Protein AF-A0A1T4MEV5-F1 (afdb_monomer_lite)

InterPro domains:
  IPR011871 Fibrobacter succinogenes major paralogous domain [TIGR02145] (29-64)

Secondary structure (DSSP, 8-state):
--------HHHHHHHHHHHHS-----EEEEE-TTT--EEEEEEETTEEEESS-------S-GGGS---TT---

Sequence (73 aa):
MRILNFTSAGLVAILAVMTACGTDFEIDTFKDTRDGQEYKTIQLGGHIWMAENMRYNIGRNICSRPLNPAQPA

pLDDT: mean 71.08, std 16.31, range [40.53, 93.62]

Structure (mmCIF, N/CA/C/O backbone):
data_AF-A0A1T4MEV5-F1
#
_entry.id   AF-A0A1T4MEV5-F1
#
loop_
_atom_site.group_PDB
_atom_site.id
_atom_site.type_symbol
_atom_site.label_atom_id
_atom_site.label_alt_id
_atom_site.label_comp_id
_atom_site.label_asym_id
_atom_site.label_entity_id
_atom_site.label_seq_id
_atom_site.pdbx_PDB_ins_code
_atom_site.Cartn_x
_atom_site.Cartn_y
_atom_site.Cartn_z
_atom_site.occupancy
_atom_site.B_iso_or_equiv
_atom_site.auth_seq_id
_atom_site.auth_comp_id
_atom_site.auth_asym_id
_atom_site.auth_atom_id
_atom_si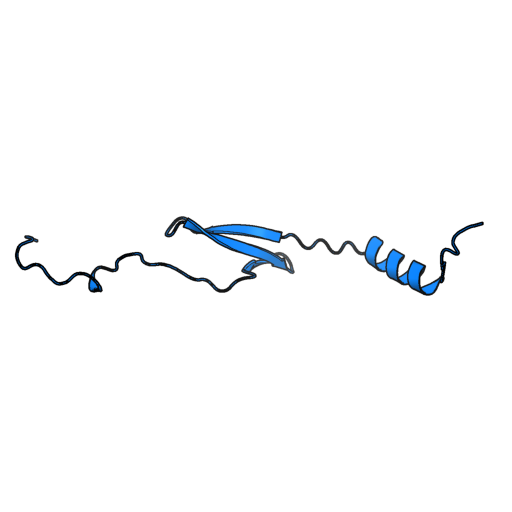te.pdbx_PDB_model_num
ATOM 1 N N . MET A 1 1 ? 45.968 17.416 -0.203 1.00 47.00 1 MET A N 1
ATOM 2 C CA . MET A 1 1 ? 45.097 16.805 0.826 1.00 47.00 1 MET A CA 1
ATOM 3 C C . MET A 1 1 ? 43.736 16.531 0.203 1.00 47.00 1 MET A C 1
ATOM 5 O O . MET A 1 1 ? 43.246 17.437 -0.454 1.00 47.00 1 MET A O 1
ATOM 9 N N . ARG A 1 2 ? 43.167 15.344 0.496 1.00 45.12 2 ARG A N 1
ATOM 10 C CA . ARG A 1 2 ? 41.738 14.949 0.511 1.00 45.12 2 ARG A CA 1
ATOM 11 C C . ARG A 1 2 ? 41.165 14.021 -0.592 1.00 45.12 2 ARG A C 1
ATOM 13 O O . ARG A 1 2 ? 41.186 14.342 -1.767 1.00 45.12 2 ARG A O 1
ATOM 20 N N . ILE A 1 3 ? 40.572 12.936 -0.055 1.00 40.53 3 ILE A N 1
ATOM 21 C CA . ILE A 1 3 ? 39.530 11.980 -0.502 1.00 40.53 3 ILE A CA 1
ATOM 22 C C . ILE A 1 3 ? 39.777 11.094 -1.737 1.00 40.53 3 ILE A C 1
ATOM 24 O O . ILE A 1 3 ? 39.719 11.529 -2.878 1.00 40.53 3 ILE A O 1
ATOM 28 N N . LEU A 1 4 ? 39.977 9.797 -1.460 1.00 44.06 4 LEU A N 1
ATOM 29 C CA . LEU A 1 4 ? 39.980 8.691 -2.419 1.00 44.06 4 LEU A CA 1
ATOM 30 C C . LEU A 1 4 ? 38.530 8.275 -2.717 1.00 44.06 4 LEU A C 1
ATOM 32 O O . LEU A 1 4 ? 37.871 7.656 -1.882 1.00 44.06 4 LEU A O 1
ATOM 36 N N . ASN A 1 5 ? 38.048 8.617 -3.911 1.00 50.28 5 ASN A N 1
ATOM 37 C CA . ASN A 1 5 ? 36.821 8.068 -4.482 1.00 50.28 5 ASN A CA 1
ATOM 38 C C . ASN A 1 5 ? 37.111 6.637 -4.956 1.00 50.28 5 ASN A C 1
ATOM 40 O O . ASN A 1 5 ? 37.904 6.429 -5.872 1.00 50.28 5 ASN A O 1
ATOM 44 N N . PHE A 1 6 ? 36.494 5.644 -4.316 1.00 54.81 6 PHE A N 1
ATOM 45 C CA . PHE A 1 6 ? 36.667 4.231 -4.655 1.00 54.81 6 PHE A CA 1
ATOM 46 C C . PHE A 1 6 ? 35.883 3.877 -5.928 1.00 54.81 6 PHE A C 1
ATOM 48 O O . PHE A 1 6 ? 34.739 3.434 -5.869 1.00 54.81 6 PHE A O 1
ATOM 55 N N . THR A 1 7 ? 36.493 4.051 -7.100 1.00 58.19 7 THR A N 1
ATOM 56 C CA . THR A 1 7 ? 35.921 3.602 -8.378 1.00 58.19 7 THR A CA 1
ATOM 57 C C . THR A 1 7 ? 36.248 2.125 -8.609 1.00 58.19 7 THR A C 1
ATOM 59 O O . THR A 1 7 ? 37.193 1.796 -9.326 1.00 58.19 7 THR A O 1
ATOM 62 N N . SER A 1 8 ? 35.495 1.213 -7.983 1.00 64.44 8 SER A N 1
ATOM 63 C CA . SER A 1 8 ? 35.533 -0.207 -8.358 1.00 64.44 8 SER A CA 1
ATOM 64 C C . SER A 1 8 ? 34.584 -0.431 -9.542 1.00 64.44 8 SER A C 1
ATOM 66 O O . SER A 1 8 ? 33.391 -0.127 -9.481 1.00 64.44 8 SER A O 1
ATOM 68 N N . ALA A 1 9 ? 35.120 -0.930 -10.656 1.00 55.97 9 ALA A N 1
ATOM 69 C CA . ALA A 1 9 ? 34.376 -1.142 -11.899 1.00 55.97 9 ALA A CA 1
ATOM 70 C C . ALA A 1 9 ? 33.128 -2.037 -11.726 1.00 55.97 9 ALA A C 1
ATOM 72 O O . ALA A 1 9 ? 32.167 -1.900 -12.476 1.00 55.97 9 ALA A O 1
ATOM 73 N N . GLY A 1 10 ? 33.103 -2.905 -10.706 1.00 55.41 10 GLY A N 1
ATOM 74 C CA . GLY A 1 10 ? 31.938 -3.732 -10.369 1.00 55.41 10 GLY A CA 1
ATOM 75 C C . GLY A 1 10 ? 30.786 -2.947 -9.736 1.00 55.41 10 GLY A C 1
ATOM 76 O O . GLY A 1 10 ? 29.627 -3.202 -10.052 1.00 55.41 10 GLY A O 1
ATOM 77 N N . LEU A 1 11 ? 31.088 -1.947 -8.901 1.00 57.12 11 LEU A N 1
ATOM 78 C CA . LEU A 1 11 ? 30.067 -1.073 -8.316 1.00 57.12 11 LEU A CA 1
ATOM 79 C C . LEU A 1 11 ? 29.526 -0.098 -9.370 1.00 57.12 11 LEU A C 1
ATOM 81 O O . LEU A 1 11 ? 28.331 0.165 -9.389 1.00 57.12 11 LEU A O 1
ATOM 85 N N . VAL A 1 12 ? 30.371 0.343 -10.311 1.00 60.56 12 VAL A N 1
ATOM 86 C CA . VAL A 1 12 ? 29.949 1.131 -11.484 1.00 60.56 12 VAL A CA 1
ATOM 87 C C . VAL A 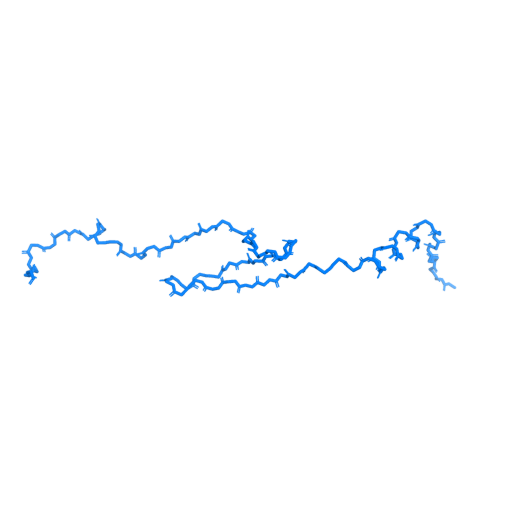1 12 ? 29.068 0.310 -12.427 1.00 60.56 12 VAL A C 1
ATOM 89 O O . VAL A 1 12 ? 28.083 0.840 -12.922 1.00 60.56 12 VAL A O 1
ATOM 92 N N . ALA A 1 13 ? 29.360 -0.976 -12.648 1.00 60.19 13 ALA A N 1
ATOM 93 C CA . ALA A 1 13 ? 28.533 -1.842 -13.489 1.00 60.19 13 ALA A CA 1
ATOM 94 C C . ALA A 1 13 ? 27.164 -2.140 -12.854 1.00 60.19 13 ALA A C 1
ATOM 96 O O . ALA A 1 13 ? 26.147 -2.034 -13.530 1.00 60.19 13 ALA A O 1
ATOM 97 N N . ILE A 1 14 ? 27.113 -2.447 -11.553 1.00 63.12 14 ILE A N 1
ATOM 98 C CA . ILE A 1 14 ? 25.843 -2.664 -10.838 1.00 63.12 14 ILE A CA 1
ATOM 99 C C . ILE A 1 14 ? 25.036 -1.361 -10.753 1.00 63.12 14 ILE A C 1
ATOM 101 O O . ILE A 1 14 ? 23.830 -1.370 -10.989 1.00 63.12 14 ILE A O 1
ATOM 105 N N . LEU A 1 15 ? 25.693 -0.225 -10.500 1.00 64.88 15 LEU A N 1
ATOM 106 C CA . LEU A 1 15 ? 25.050 1.089 -10.509 1.00 64.88 15 LEU A CA 1
ATOM 107 C C . LEU A 1 15 ? 24.555 1.472 -11.915 1.00 64.88 15 LEU A C 1
ATOM 109 O O . LEU A 1 15 ? 23.455 2.003 -12.045 1.00 64.88 15 LEU A O 1
ATOM 113 N N . ALA A 1 16 ? 25.307 1.148 -12.972 1.00 62.44 16 ALA A N 1
ATOM 114 C CA . ALA A 1 16 ? 24.900 1.366 -14.361 1.00 62.44 16 ALA A CA 1
ATOM 115 C C . ALA A 1 16 ? 23.718 0.475 -14.773 1.00 62.44 16 ALA A C 1
ATOM 117 O O . ALA A 1 16 ? 22.835 0.943 -15.485 1.00 62.44 16 ALA A O 1
ATOM 118 N N . VAL A 1 17 ? 23.648 -0.772 -14.292 1.00 61.47 17 VAL A N 1
ATOM 119 C CA . VAL A 1 17 ? 22.517 -1.685 -14.546 1.00 61.47 17 VAL A CA 1
ATOM 120 C C . VAL A 1 17 ? 21.24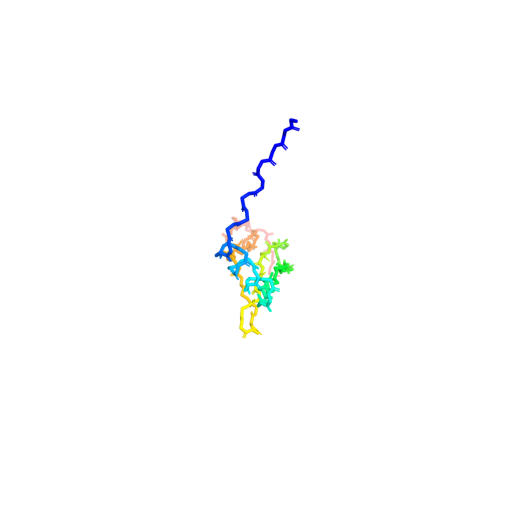1 -1.206 -13.847 1.00 61.47 17 VAL A C 1
ATOM 122 O O . VAL A 1 17 ? 20.185 -1.194 -14.474 1.00 61.47 17 VAL A O 1
ATOM 125 N N . MET A 1 18 ? 21.335 -0.734 -12.599 1.00 59.53 18 MET A N 1
ATOM 126 C CA . MET A 1 18 ? 20.190 -0.150 -11.876 1.00 59.53 18 MET A CA 1
ATOM 127 C C . MET A 1 18 ? 19.757 1.214 -12.441 1.00 59.53 18 MET A C 1
ATOM 129 O O . MET A 1 18 ? 18.623 1.629 -12.243 1.00 59.53 18 MET A O 1
ATOM 133 N N . THR A 1 19 ? 20.647 1.909 -13.158 1.00 64.25 19 THR A N 1
ATOM 134 C CA . THR A 1 19 ? 20.338 3.188 -13.823 1.00 64.25 19 THR A CA 1
ATOM 135 C C . THR A 1 19 ? 19.788 2.987 -15.244 1.00 64.25 19 THR A C 1
ATOM 137 O O . THR A 1 19 ? 19.045 3.829 -15.736 1.00 64.25 19 THR A O 1
ATOM 140 N N . ALA A 1 20 ? 20.118 1.877 -15.912 1.00 63.56 20 ALA A N 1
ATOM 141 C CA . ALA A 1 20 ? 19.616 1.551 -17.250 1.00 63.56 20 ALA A CA 1
ATOM 142 C C . ALA A 1 20 ? 18.288 0.772 -17.228 1.00 63.56 20 ALA A C 1
ATOM 144 O O . ALA A 1 20 ? 17.478 0.919 -18.141 1.00 63.56 20 ALA A O 1
ATOM 145 N N . CYS A 1 21 ? 18.048 -0.043 -16.197 1.00 51.56 21 CYS A N 1
ATOM 146 C CA . CYS A 1 21 ? 16.755 -0.671 -15.948 1.00 51.56 21 CYS A CA 1
ATOM 147 C C . CYS A 1 21 ? 16.003 0.197 -14.938 1.00 51.56 21 CYS A C 1
ATOM 149 O O . CYS A 1 21 ? 16.214 0.077 -13.734 1.00 51.56 21 CYS A O 1
ATOM 151 N N . GLY A 1 22 ? 15.187 1.128 -15.433 1.00 64.31 22 GLY A N 1
ATOM 152 C CA . GLY A 1 22 ? 14.377 1.988 -14.578 1.00 64.31 22 GLY A CA 1
ATOM 153 C C . GLY A 1 22 ? 13.491 1.144 -13.667 1.00 64.31 22 GLY A C 1
ATOM 154 O O . GLY A 1 22 ? 12.567 0.481 -14.130 1.00 64.31 22 GLY A O 1
ATOM 155 N N . THR A 1 23 ? 13.769 1.156 -12.369 1.00 60.41 23 THR A N 1
ATOM 156 C CA . THR A 1 23 ? 12.831 0.654 -11.367 1.00 60.41 23 THR A CA 1
ATOM 157 C C . THR A 1 23 ? 11.847 1.775 -11.066 1.00 60.41 23 THR A C 1
ATOM 159 O O . THR A 1 23 ? 12.014 2.502 -10.086 1.00 60.41 23 THR A O 1
ATOM 162 N N . ASP A 1 24 ? 10.866 1.970 -11.944 1.00 66.62 24 ASP A N 1
ATOM 163 C CA . ASP A 1 24 ? 9.758 2.876 -11.658 1.00 66.62 24 ASP A CA 1
ATOM 164 C C . ASP A 1 24 ? 8.811 2.174 -10.683 1.00 66.62 24 ASP A C 1
ATOM 166 O O . ASP A 1 24 ? 8.025 1.298 -11.042 1.00 66.62 24 ASP A O 1
ATOM 170 N N . PHE A 1 25 ? 9.004 2.464 -9.401 1.00 69.56 25 PHE A N 1
ATOM 171 C CA . PHE A 1 25 ? 8.073 2.070 -8.361 1.00 69.56 25 PHE A CA 1
ATOM 172 C C . PHE A 1 25 ? 7.161 3.259 -8.092 1.00 69.56 25 PHE A C 1
ATOM 174 O O . PHE A 1 25 ? 7.499 4.152 -7.312 1.00 69.56 25 PHE A O 1
ATOM 181 N N . GLU A 1 26 ? 6.022 3.280 -8.774 1.00 83.00 26 GLU A N 1
ATOM 182 C CA . GLU A 1 26 ? 5.007 4.307 -8.584 1.00 83.00 26 GLU A CA 1
ATOM 183 C C . GLU A 1 26 ? 4.274 4.056 -7.258 1.00 83.00 26 GLU A C 1
ATOM 185 O O . GLU A 1 26 ? 3.583 3.044 -7.083 1.00 83.00 26 GLU A O 1
ATOM 190 N N . ILE A 1 27 ? 4.467 4.973 -6.305 1.00 89.38 27 ILE A N 1
ATOM 191 C CA . ILE A 1 27 ? 3.704 5.028 -5.056 1.00 89.38 27 ILE A CA 1
ATOM 192 C C . ILE A 1 27 ? 2.618 6.077 -5.225 1.00 89.38 27 ILE A C 1
ATOM 194 O O . ILE A 1 27 ? 2.918 7.235 -5.509 1.00 89.38 27 ILE A O 1
ATOM 198 N N . ASP A 1 28 ? 1.384 5.677 -4.956 1.00 92.31 28 ASP A N 1
ATOM 199 C CA . ASP A 1 28 ? 0.220 6.554 -4.987 1.00 92.31 28 ASP A CA 1
ATOM 200 C C . ASP A 1 28 ? -0.590 6.431 -3.682 1.00 92.31 28 ASP A C 1
ATOM 202 O O . ASP A 1 28 ? -0.266 5.625 -2.798 1.00 92.31 28 ASP A O 1
ATOM 206 N N . THR A 1 29 ? -1.621 7.256 -3.519 1.00 93.00 29 THR A N 1
ATOM 207 C CA . THR A 1 29 ? -2.529 7.217 -2.372 1.00 93.00 29 THR A CA 1
ATOM 208 C C . THR A 1 29 ? -3.984 7.075 -2.801 1.00 93.00 29 THR A C 1
ATOM 210 O O . THR A 1 29 ? -4.557 7.892 -3.516 1.00 93.00 29 THR A O 1
ATOM 213 N N . PHE A 1 30 ? -4.637 6.045 -2.271 1.00 92.62 30 PHE A N 1
ATOM 214 C CA . PHE A 1 30 ? -6.068 5.835 -2.404 1.00 92.62 30 PHE A CA 1
ATOM 215 C C . PHE A 1 30 ? -6.800 6.377 -1.176 1.00 92.62 30 PHE A C 1
ATOM 217 O O . PHE A 1 30 ? -6.564 5.933 -0.049 1.00 92.62 30 PHE A O 1
ATOM 224 N N . LYS A 1 31 ? -7.724 7.316 -1.393 1.00 92.94 31 LYS A N 1
ATOM 225 C CA . LYS A 1 31 ? -8.589 7.862 -0.345 1.00 92.94 31 LYS A CA 1
ATOM 226 C C . LYS A 1 31 ? -9.957 7.193 -0.364 1.00 92.94 31 LYS A C 1
ATOM 228 O O . LYS A 1 31 ? -10.717 7.343 -1.319 1.00 92.94 31 LYS A O 1
ATOM 233 N N . ASP A 1 32 ? -10.299 6.521 0.725 1.00 87.50 32 ASP A N 1
ATOM 234 C CA . ASP A 1 32 ? -11.629 5.974 0.945 1.00 87.50 32 ASP A CA 1
ATOM 235 C C . ASP A 1 32 ? -12.590 7.093 1.365 1.00 87.50 32 ASP A C 1
ATOM 237 O O . ASP A 1 32 ? -12.467 7.701 2.428 1.00 87.50 32 ASP A O 1
ATOM 241 N N . THR A 1 33 ? -13.574 7.390 0.520 1.00 88.19 33 THR A N 1
ATOM 242 C CA . THR A 1 33 ? -14.559 8.448 0.777 1.00 88.19 33 THR A CA 1
ATOM 243 C C . THR A 1 33 ? -15.580 8.079 1.852 1.00 88.19 33 THR A C 1
ATOM 245 O O . THR A 1 33 ? -16.316 8.951 2.306 1.00 88.19 33 THR A O 1
ATOM 248 N N . ARG A 1 34 ? -15.672 6.802 2.244 1.00 84.50 34 ARG A N 1
ATOM 249 C CA . ARG A 1 34 ? -16.670 6.311 3.209 1.00 84.50 34 ARG A CA 1
ATOM 250 C C . ARG A 1 34 ? -16.308 6.681 4.641 1.00 84.50 34 ARG A C 1
ATOM 252 O O . ARG A 1 34 ? -17.197 6.930 5.449 1.00 84.50 34 ARG A O 1
ATOM 259 N N . ASP A 1 35 ? -15.016 6.694 4.944 1.00 85.00 35 ASP A N 1
ATOM 260 C CA . ASP A 1 35 ? -14.480 6.954 6.281 1.00 85.00 35 ASP A CA 1
ATOM 261 C C . ASP A 1 35 ? -13.326 7.972 6.289 1.00 85.00 35 ASP A C 1
ATOM 263 O O . ASP A 1 35 ? -12.823 8.332 7.354 1.00 85.00 35 ASP A O 1
ATOM 267 N N . GLY A 1 36 ? -12.933 8.477 5.116 1.00 88.00 36 GLY A N 1
ATOM 268 C CA . GLY A 1 36 ? -11.890 9.484 4.947 1.00 88.00 36 GLY A CA 1
ATOM 269 C C . GLY A 1 36 ? -10.471 8.936 5.066 1.00 88.00 36 GLY A C 1
ATOM 270 O O . GLY A 1 36 ? -9.534 9.732 5.135 1.00 88.00 36 GLY A O 1
ATOM 271 N N . GLN A 1 37 ? -10.293 7.614 5.118 1.00 86.50 37 GLN A N 1
ATOM 272 C CA . GLN A 1 37 ? -8.983 7.015 5.334 1.00 86.50 37 GLN A CA 1
ATOM 273 C C . GLN A 1 37 ? -8.169 6.932 4.051 1.00 86.50 37 GLN A C 1
ATOM 275 O O . GLN A 1 37 ? -8.661 6.549 2.995 1.00 86.50 37 GLN A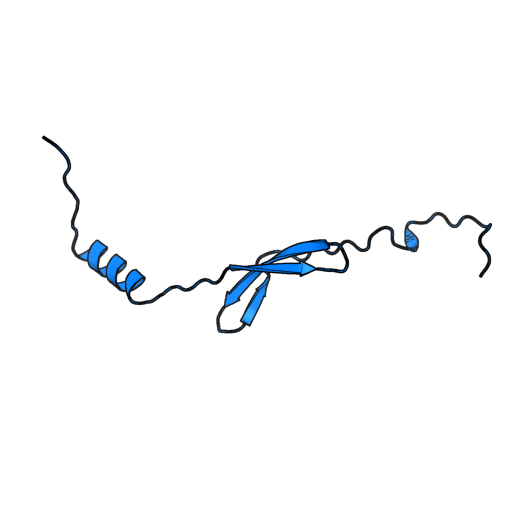 O 1
ATOM 280 N N . GLU A 1 38 ? -6.891 7.273 4.168 1.00 93.62 38 GLU A N 1
ATOM 281 C CA . GLU A 1 38 ? -5.930 7.201 3.074 1.00 93.62 38 GLU A CA 1
ATOM 282 C C . GLU A 1 38 ? -5.057 5.952 3.235 1.00 93.62 38 GLU A C 1
ATOM 284 O O . GLU A 1 38 ? -4.637 5.604 4.351 1.00 93.62 38 GLU A O 1
ATOM 289 N N . TYR A 1 39 ? -4.838 5.278 2.107 1.00 92.94 39 TYR A N 1
ATOM 290 C CA . TYR A 1 39 ? -4.090 4.036 1.969 1.00 92.94 39 TYR A CA 1
ATOM 291 C C . TYR A 1 39 ? -3.045 4.198 0.879 1.00 92.94 39 TYR A C 1
ATOM 293 O O . TYR A 1 39 ? -3.353 4.646 -0.224 1.00 92.94 39 TYR A O 1
ATOM 301 N N . LYS A 1 40 ? -1.813 3.797 1.163 1.00 93.06 40 LYS A N 1
ATOM 302 C CA . LYS A 1 40 ? -0.758 3.766 0.152 1.00 93.06 40 LYS A CA 1
ATOM 303 C C . LYS A 1 40 ? -1.026 2.654 -0.848 1.00 93.06 40 LYS A C 1
ATOM 305 O O . LYS A 1 40 ? -1.344 1.524 -0.465 1.00 93.06 40 LYS A O 1
ATOM 310 N N . THR A 1 41 ? -0.840 2.965 -2.118 1.00 93.44 41 THR A N 1
ATOM 311 C CA . THR A 1 41 ? -0.942 2.023 -3.223 1.00 93.44 41 THR A CA 1
ATOM 312 C C . THR A 1 41 ? 0.354 1.974 -4.012 1.00 93.44 41 THR A C 1
ATOM 314 O O . THR A 1 41 ? 1.114 2.937 -4.043 1.00 93.44 41 THR A O 1
ATOM 317 N N . ILE A 1 42 ? 0.625 0.823 -4.615 1.00 91.75 42 ILE A N 1
ATOM 318 C CA . ILE A 1 42 ? 1.849 0.544 -5.362 1.00 91.75 42 ILE A CA 1
ATOM 319 C C . ILE A 1 42 ? 1.472 -0.074 -6.703 1.00 91.75 42 ILE A C 1
ATOM 321 O O . ILE A 1 42 ? 0.601 -0.948 -6.759 1.00 91.75 42 ILE A O 1
ATOM 325 N N . GLN A 1 43 ? 2.106 0.375 -7.784 1.00 89.75 43 GLN A N 1
ATOM 326 C CA . GLN A 1 43 ? 1.882 -0.210 -9.102 1.00 89.75 43 GLN A CA 1
ATOM 327 C C . GLN A 1 43 ? 2.872 -1.357 -9.341 1.00 89.75 43 GLN A C 1
ATOM 329 O O . GLN A 1 43 ? 4.081 -1.156 -9.407 1.00 89.75 43 GLN A O 1
ATOM 334 N N . LEU A 1 44 ? 2.362 -2.587 -9.449 1.00 85.75 44 LEU A N 1
ATOM 335 C CA . LEU A 1 44 ? 3.151 -3.775 -9.781 1.00 85.75 44 LEU A CA 1
ATOM 336 C C . LEU A 1 44 ? 2.520 -4.507 -10.960 1.00 85.75 44 LEU A C 1
ATOM 338 O O . LEU A 1 44 ? 1.361 -4.919 -10.905 1.00 85.75 44 LEU A O 1
ATOM 342 N N . GLY A 1 45 ? 3.308 -4.706 -12.020 1.00 82.81 45 GLY A N 1
ATOM 343 C CA . GLY A 1 45 ? 2.894 -5.493 -13.184 1.00 82.81 45 GLY A CA 1
ATOM 344 C C . GLY A 1 45 ? 1.646 -4.953 -13.892 1.00 82.81 45 GLY A C 1
ATOM 345 O O . GLY A 1 45 ? 0.872 -5.743 -14.420 1.00 82.81 45 GLY A O 1
ATOM 346 N N . GLY A 1 46 ? 1.418 -3.634 -13.862 1.00 85.94 46 GLY A N 1
ATOM 347 C CA . GLY A 1 46 ? 0.236 -2.988 -14.453 1.00 85.94 46 GLY A CA 1
ATOM 348 C C . GLY A 1 46 ? -1.021 -3.012 -13.575 1.00 85.94 46 GLY A C 1
ATOM 349 O O . GLY A 1 46 ? -2.077 -2.549 -14.002 1.00 85.94 46 GLY A O 1
ATOM 350 N N . HIS A 1 47 ? -0.923 -3.526 -12.348 1.00 89.00 47 HIS A N 1
ATOM 351 C CA . HIS A 1 47 ? -2.001 -3.508 -11.366 1.00 89.00 47 HIS A CA 1
ATOM 352 C C . HIS A 1 47 ? -1.634 -2.630 -10.174 1.00 89.00 47 HIS A C 1
ATOM 354 O O . HIS A 1 47 ? -0.474 -2.565 -9.769 1.00 89.00 47 HIS A O 1
ATOM 360 N N . ILE A 1 48 ? -2.640 -1.988 -9.588 1.00 92.06 48 ILE A N 1
ATOM 361 C CA . ILE A 1 48 ? -2.484 -1.157 -8.396 1.00 92.06 48 ILE A CA 1
ATOM 362 C C . ILE A 1 48 ? -2.871 -1.995 -7.176 1.00 92.06 48 ILE A C 1
ATOM 364 O O . ILE A 1 48 ? -4.001 -2.473 -7.077 1.00 92.06 48 ILE A O 1
ATOM 368 N N . TRP A 1 49 ? -1.929 -2.172 -6.254 1.00 90.94 49 TRP A N 1
ATOM 369 C CA . TRP A 1 49 ? -2.101 -2.931 -5.015 1.00 90.94 49 TRP A CA 1
ATOM 370 C C . TRP A 1 49 ? -2.063 -2.004 -3.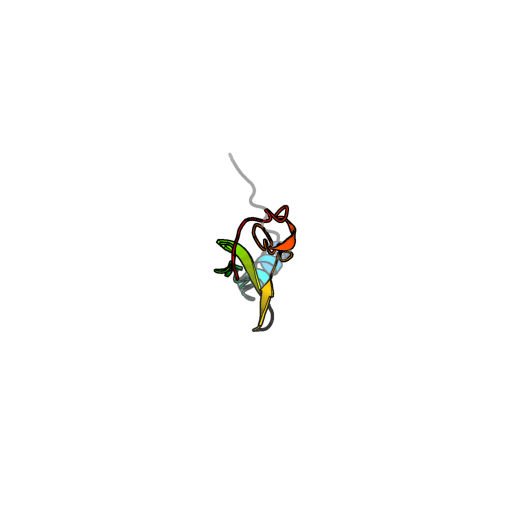810 1.00 90.94 49 TRP A C 1
ATOM 372 O O . TRP A 1 49 ? -1.298 -1.046 -3.795 1.00 90.94 49 TRP A O 1
ATOM 382 N N . MET A 1 50 ? -2.835 -2.303 -2.767 1.00 91.19 50 MET A N 1
ATOM 383 C CA . MET A 1 50 ? -2.671 -1.622 -1.481 1.00 91.19 50 MET A CA 1
ATOM 384 C C . MET A 1 50 ? -1.406 -2.126 -0.779 1.00 91.19 50 MET A C 1
ATOM 386 O O . MET A 1 50 ? -1.201 -3.330 -0.642 1.00 91.19 50 MET A O 1
ATOM 390 N N . ALA A 1 51 ? -0.576 -1.199 -0.306 1.00 89.56 51 ALA A N 1
ATOM 391 C CA . ALA A 1 51 ? 0.613 -1.497 0.492 1.00 89.56 51 ALA A CA 1
ATOM 392 C C . ALA A 1 51 ? 0.296 -1.662 1.990 1.00 89.56 51 ALA A C 1
ATOM 394 O O . ALA A 1 51 ? 1.157 -2.057 2.774 1.00 89.56 51 ALA A O 1
ATOM 395 N N . GLU A 1 52 ? -0.933 -1.342 2.399 1.00 86.38 52 GLU A N 1
ATOM 396 C CA . GLU A 1 52 ? -1.379 -1.324 3.789 1.00 86.38 52 GLU A CA 1
ATOM 397 C C . GLU A 1 52 ? -2.667 -2.134 3.951 1.00 86.38 52 GLU A C 1
ATOM 399 O O . GLU A 1 52 ? -3.499 -2.203 3.045 1.00 86.38 52 GLU A O 1
ATOM 404 N N . ASN A 1 53 ? -2.859 -2.729 5.131 1.00 88.50 53 ASN A N 1
ATOM 405 C CA . ASN A 1 53 ? -4.101 -3.429 5.440 1.00 88.50 53 ASN A CA 1
ATOM 406 C C . ASN A 1 53 ? -5.275 -2.440 5.559 1.00 88.50 53 ASN A C 1
ATOM 408 O O . ASN A 1 53 ? -5.164 -1.409 6.230 1.00 88.50 53 ASN A O 1
ATOM 412 N N . MET A 1 54 ? -6.418 -2.787 4.958 1.00 81.75 54 MET A N 1
ATOM 413 C CA . MET A 1 54 ? -7.629 -1.969 5.024 1.00 81.75 54 MET A CA 1
ATOM 414 C C . MET A 1 54 ? -8.158 -1.924 6.464 1.00 81.75 54 MET A C 1
ATOM 416 O O . MET A 1 54 ? -8.422 -2.959 7.075 1.00 81.75 54 MET A O 1
ATOM 420 N N . ARG A 1 55 ? -8.344 -0.718 7.006 1.00 83.06 55 ARG A N 1
ATOM 421 C CA . ARG A 1 55 ? -8.762 -0.476 8.397 1.00 83.06 55 ARG A CA 1
ATOM 422 C C . ARG A 1 55 ? -10.127 0.206 8.457 1.00 83.06 55 ARG A C 1
ATOM 424 O O . ARG A 1 55 ? -10.287 1.204 9.144 1.00 83.06 55 ARG A O 1
ATOM 431 N N . TYR A 1 56 ? -11.093 -0.322 7.709 1.00 78.25 56 TYR A N 1
ATOM 432 C CA . TYR A 1 56 ? -12.398 0.305 7.489 1.00 78.25 56 TYR A CA 1
ATOM 433 C C . TYR A 1 56 ? -13.130 0.646 8.798 1.00 78.25 56 TYR A C 1
ATOM 435 O O . TYR A 1 56 ? -13.385 -0.231 9.627 1.00 78.25 56 TYR A O 1
ATOM 443 N N . ASN A 1 57 ? -13.486 1.922 8.970 1.00 75.94 57 ASN A N 1
ATOM 444 C CA . ASN A 1 57 ? -14.221 2.401 10.137 1.00 75.94 57 ASN A CA 1
ATOM 445 C C . ASN A 1 57 ? -15.690 2.643 9.765 1.00 75.94 57 ASN A C 1
ATOM 447 O O . ASN A 1 57 ? -16.027 3.630 9.119 1.00 75.94 57 ASN A O 1
ATOM 451 N N . ILE A 1 58 ? -16.579 1.757 10.218 1.00 69.31 58 ILE A N 1
ATOM 452 C CA . ILE A 1 58 ? -18.034 1.843 9.980 1.00 69.31 58 ILE A CA 1
ATOM 453 C C . ILE A 1 58 ? -18.736 2.978 10.747 1.00 69.31 58 ILE A C 1
ATOM 455 O O . ILE A 1 58 ? -19.963 3.077 10.711 1.00 69.31 58 ILE A O 1
ATOM 459 N N . GLY A 1 59 ? -17.992 3.833 11.457 1.00 69.50 59 GLY A N 1
ATOM 460 C CA . GLY A 1 59 ? -18.566 4.810 12.374 1.00 69.50 59 GLY A CA 1
ATOM 461 C C . GLY A 1 59 ? -19.402 4.123 13.456 1.00 69.50 59 GLY A C 1
ATOM 462 O O . GLY A 1 59 ? -19.353 2.904 13.632 1.00 69.50 59 GLY A O 1
ATOM 463 N N . ARG A 1 60 ? -20.193 4.892 14.215 1.00 61.97 60 ARG A N 1
ATOM 464 C CA . ARG A 1 60 ? -21.165 4.303 15.150 1.00 61.97 60 ARG A CA 1
ATOM 465 C C . ARG A 1 60 ? -22.145 3.435 14.359 1.00 61.97 60 ARG A C 1
ATOM 467 O O . ARG A 1 60 ? -23.070 3.957 13.743 1.00 61.97 60 ARG A O 1
ATOM 474 N N . ASN A 1 61 ? -21.944 2.121 14.383 1.00 63.59 61 ASN A N 1
ATOM 475 C CA . ASN A 1 61 ? -22.886 1.182 13.798 1.00 63.59 61 ASN A CA 1
ATOM 476 C C . ASN A 1 61 ? -24.213 1.258 14.569 1.00 63.59 61 ASN A C 1
ATOM 478 O O . ASN A 1 61 ? -24.256 1.567 15.763 1.00 63.59 61 ASN A O 1
ATOM 482 N N . ILE A 1 62 ? -25.317 0.972 13.884 1.00 64.69 62 ILE A N 1
ATOM 483 C CA . ILE A 1 62 ? -26.663 1.023 14.473 1.00 64.69 62 ILE A CA 1
ATOM 484 C C . ILE A 1 62 ? -26.805 0.077 15.685 1.00 64.69 62 ILE A C 1
ATOM 486 O O . ILE A 1 62 ? -27.660 0.285 16.540 1.00 64.69 62 ILE A O 1
ATOM 490 N N . CYS A 1 63 ? -25.900 -0.904 15.794 1.00 62.38 63 CYS A N 1
ATOM 491 C CA . CYS A 1 63 ? -25.786 -1.865 16.888 1.00 62.38 63 CYS A CA 1
ATOM 492 C C . CYS A 1 63 ? -25.041 -1.333 18.132 1.00 62.38 63 CYS A C 1
ATOM 494 O O . CYS A 1 63 ? -25.130 -1.950 19.186 1.00 62.38 63 CYS A O 1
ATOM 496 N N . SER A 1 64 ? -24.333 -0.198 18.045 1.00 63.31 64 SER A N 1
ATOM 497 C CA . SER A 1 64 ? -23.714 0.487 19.198 1.00 63.31 64 SER A CA 1
ATOM 498 C C . SER A 1 64 ? -24.671 1.452 19.903 1.00 63.31 64 SER A C 1
ATOM 500 O O . SER A 1 64 ? -24.275 2.151 20.837 1.00 63.31 64 SER A O 1
ATOM 502 N N . ARG A 1 65 ? -25.924 1.558 19.444 1.00 59.09 65 ARG A N 1
ATOM 503 C CA . ARG A 1 65 ? -26.922 2.423 20.069 1.00 59.09 65 ARG A CA 1
ATOM 504 C C . ARG A 1 65 ? -27.663 1.627 21.147 1.00 59.09 65 ARG A C 1
ATOM 506 O O . ARG A 1 65 ? -28.331 0.660 20.787 1.00 59.09 65 ARG A O 1
ATOM 513 N N . PRO A 1 66 ? -27.628 2.016 22.439 1.00 57.00 66 PRO A N 1
ATOM 514 C CA . PRO A 1 66 ? -28.640 1.520 23.359 1.00 57.00 66 PRO A CA 1
ATOM 515 C C . PRO A 1 66 ? -29.991 1.956 22.788 1.00 57.00 66 PRO A C 1
ATOM 517 O O . PRO A 1 66 ? -30.188 3.141 22.500 1.00 57.00 66 PRO A O 1
ATOM 520 N N . LEU A 1 67 ? -30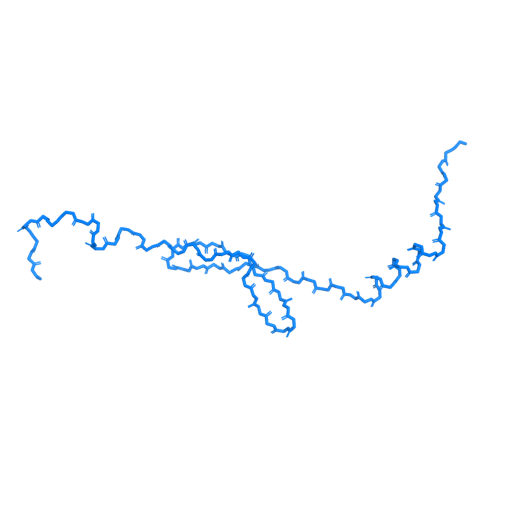.880 0.997 22.524 1.00 55.50 67 LEU A N 1
ATOM 521 C CA . LEU A 1 67 ? -32.226 1.278 22.037 1.00 55.50 67 LEU A CA 1
ATOM 522 C C . LEU A 1 67 ? -32.901 2.207 23.051 1.00 55.50 67 LEU A C 1
ATOM 524 O O . LEU A 1 67 ? -33.277 1.779 24.137 1.00 55.50 67 LEU A O 1
ATOM 528 N N . ASN A 1 68 ? -33.015 3.492 22.715 1.00 52.88 68 ASN A N 1
ATOM 529 C CA . ASN A 1 68 ? -33.882 4.398 23.450 1.00 52.88 68 ASN A CA 1
ATOM 530 C C . ASN A 1 68 ? -35.312 4.110 22.963 1.00 52.88 68 ASN A C 1
ATOM 532 O O . ASN A 1 68 ? -35.555 4.293 21.765 1.00 52.88 68 ASN A O 1
ATOM 536 N N . PRO A 1 69 ? -36.242 3.665 23.829 1.00 50.38 69 PRO A N 1
ATOM 537 C CA . PRO A 1 69 ? -37.591 3.239 23.438 1.00 50.38 69 PRO A CA 1
ATOM 538 C C . PRO A 1 69 ? -38.500 4.355 22.881 1.00 50.38 69 PRO A C 1
ATOM 540 O O . PRO A 1 69 ? -39.692 4.135 22.706 1.00 50.38 69 PRO A O 1
ATOM 543 N N . ALA A 1 70 ? -37.972 5.545 22.586 1.00 53.03 70 ALA A N 1
ATOM 544 C CA . ALA A 1 70 ? -38.749 6.726 22.218 1.00 53.03 70 ALA A CA 1
ATOM 545 C C . ALA A 1 70 ? -38.547 7.224 20.772 1.00 53.03 70 ALA A C 1
ATOM 547 O O . ALA A 1 70 ? -38.738 8.411 20.519 1.00 53.03 70 ALA A O 1
ATOM 548 N N . GLN A 1 71 ? -38.155 6.383 19.809 1.00 48.91 71 GLN A N 1
ATOM 549 C CA . GLN A 1 71 ? -38.065 6.828 18.407 1.00 48.91 71 GLN A CA 1
ATOM 550 C C . GLN A 1 71 ? -39.030 6.039 17.511 1.00 48.91 71 GLN A C 1
ATOM 552 O O . GLN A 1 71 ? -38.875 4.820 17.424 1.00 48.91 71 GLN A O 1
ATOM 557 N N . PRO A 1 72 ? -40.034 6.702 16.896 1.00 42.31 72 PRO A N 1
ATOM 558 C CA . PRO A 1 72 ? -41.015 6.043 16.043 1.00 42.31 72 PRO A CA 1
ATOM 559 C C . PRO A 1 72 ? -40.399 5.633 14.698 1.00 42.31 72 PRO A C 1
ATOM 561 O O . PRO A 1 72 ? -39.362 6.170 14.299 1.00 42.31 72 PRO A O 1
ATOM 564 N N . ALA A 1 73 ? -41.051 4.644 14.078 1.00 50.72 73 ALA A N 1
ATOM 565 C CA . ALA A 1 73 ? -40.683 3.991 12.820 1.00 50.72 73 ALA A CA 1
ATOM 566 C C . ALA A 1 73 ? -40.567 4.952 11.629 1.00 50.72 73 ALA A C 1
ATOM 568 O O . ALA A 1 73 ? -41.353 5.926 11.578 1.00 50.72 73 ALA A O 1
#

Foldseek 3Di:
DDDDDDPDVVVVVVVVVCVVPPPPWDWDWDADPQARDIFIWTDDPNDIDTPDDDPDDNDCDPVNDPPPVPDDD

Organism: NCBI:txid28122

Radius of gyration: 25.96 Å; chains: 1; bounding box: 86×22×41 Å